Protein AF-A0A3Q0SHR7-F1 (afdb_monomer)

Organ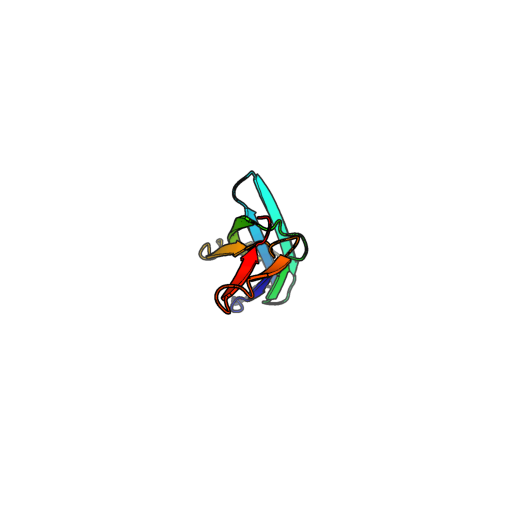ism: Amphilophus citrinellus (NCBI:txid61819)

Foldseek 3Di:
DKDFDDDDPQFQKKKKWWAKDPRDIDIDIGSHRMDDDPPDDAPIKIWIWMWTDHPPDIDDIDPTDIDHRHDDFADWDWDQPVVVRDIDTDTHD

Mean predicted aligned error: 8.12 Å

Nearest PDB structures (foldseek):
  3p4l-assembly1_A  TM=6.865E-01  e=1.837E-02  Homo sapiens
  7ne1-assembly1_B  TM=6.366E-01  e=1.336E-02  Mus musculus
  2dm4-assembly1_A  TM=8.643E-01  e=8.557E-02  Homo sapiens
  1x5a-assembly1_A  TM=7.364E-01  e=9.515E-02  Mus musculus
  7y6e-assembly7_G  TM=7.320E-01  e=3.781E-01  Chelicerata

Structure (mmCIF, N/CA/C/O backbone):
data_AF-A0A3Q0SHR7-F1
#
_entry.id   AF-A0A3Q0SHR7-F1
#
loop_
_atom_site.group_PDB
_atom_site.id
_atom_site.type_symbol
_atom_site.label_atom_id
_atom_site.label_alt_id
_atom_site.label_comp_id
_atom_site.label_asym_id
_atom_site.label_entity_id
_atom_site.label_seq_id
_atom_site.pdbx_PDB_ins_code
_atom_site.Cartn_x
_atom_site.Cartn_y
_atom_site.Cartn_z
_atom_site.occupancy
_atom_site.B_iso_or_equiv
_atom_site.auth_seq_id
_atom_site.auth_comp_id
_atom_site.auth_asym_id
_atom_site.auth_atom_id
_atom_site.pdbx_PDB_model_num
ATOM 1 N N . VAL A 1 1 ? -5.021 -6.935 1.677 1.00 82.50 1 VAL A N 1
ATOM 2 C CA . VAL A 1 1 ? -5.609 -5.973 0.709 1.00 82.50 1 VAL A CA 1
ATOM 3 C C . VAL A 1 1 ? -5.296 -6.441 -0.698 1.00 82.50 1 VAL A C 1
ATOM 5 O O . VAL A 1 1 ? -4.132 -6.702 -0.972 1.00 82.50 1 VAL A O 1
ATOM 8 N N . ALA A 1 2 ? -6.300 -6.563 -1.566 1.00 88.12 2 ALA A N 1
ATOM 9 C CA . ALA A 1 2 ? -6.096 -6.894 -2.97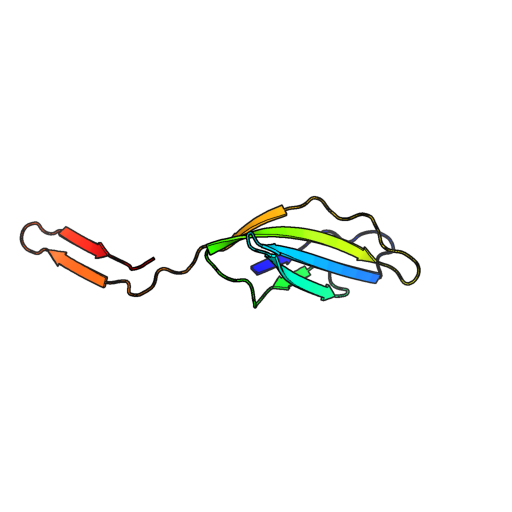6 1.00 88.12 2 ALA A CA 1
ATOM 10 C C . ALA A 1 2 ? -6.163 -5.626 -3.834 1.00 88.12 2 ALA A C 1
ATOM 12 O O . ALA A 1 2 ? -7.024 -4.775 -3.612 1.00 88.12 2 ALA A O 1
ATOM 13 N N . VAL A 1 3 ? -5.252 -5.513 -4.793 1.00 89.94 3 VAL A N 1
ATOM 14 C CA . VAL A 1 3 ? -5.176 -4.416 -5.755 1.00 89.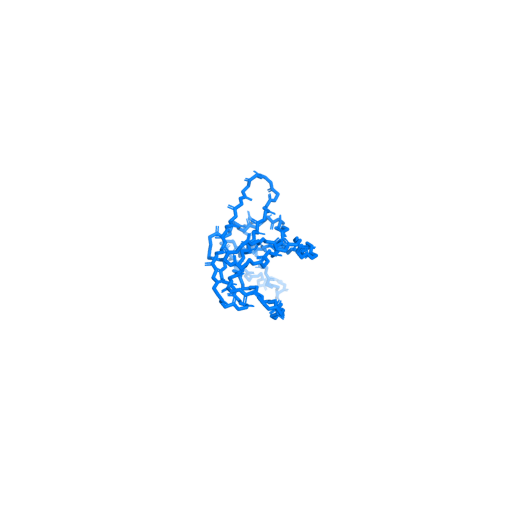94 3 VAL A CA 1
ATOM 15 C C . VAL A 1 3 ? -5.135 -5.000 -7.161 1.00 89.94 3 VAL A C 1
ATOM 17 O O . VAL A 1 3 ? -4.535 -6.050 -7.385 1.00 89.94 3 VAL A O 1
ATOM 20 N N . SER A 1 4 ? -5.775 -4.330 -8.108 1.00 91.62 4 SER A N 1
ATOM 21 C CA . SER A 1 4 ? -5.782 -4.731 -9.513 1.00 91.62 4 SER A CA 1
ATOM 22 C C . SER A 1 4 ? -5.712 -3.498 -10.397 1.00 91.62 4 SER A C 1
ATOM 24 O O . SER A 1 4 ? -6.289 -2.464 -10.059 1.00 91.62 4 SER A O 1
ATOM 26 N N . TRP A 1 5 ? -5.027 -3.617 -11.524 1.00 90.00 5 TRP A N 1
ATOM 27 C CA . TRP A 1 5 ? -4.837 -2.545 -12.496 1.00 90.00 5 TRP A CA 1
ATOM 28 C C . TRP A 1 5 ? -5.082 -3.053 -13.916 1.00 90.00 5 TRP A C 1
ATOM 30 O O . TRP A 1 5 ? -5.245 -4.250 -14.152 1.00 90.00 5 TRP A O 1
ATOM 40 N N . GLU A 1 6 ? -5.138 -2.130 -14.871 1.00 88.94 6 GLU A N 1
ATOM 41 C CA . GLU A 1 6 ? -5.264 -2.471 -16.286 1.00 88.94 6 GLU A CA 1
ATOM 42 C C . GLU A 1 6 ? -3.888 -2.789 -16.895 1.00 88.94 6 GLU A C 1
ATOM 44 O O . GLU A 1 6 ? -2.889 -2.161 -16.528 1.00 88.94 6 GLU A O 1
ATOM 49 N N . PRO A 1 7 ? -3.802 -3.756 -17.827 1.00 86.44 7 PRO A N 1
ATOM 50 C CA . PRO A 1 7 ? -2.544 -4.102 -18.470 1.00 86.44 7 PRO A CA 1
ATOM 51 C C . PRO A 1 7 ? -2.028 -2.972 -19.372 1.00 86.44 7 PRO A C 1
ATOM 53 O O . PRO A 1 7 ? -2.736 -2.472 -20.247 1.00 86.44 7 PRO A O 1
ATOM 56 N N . SER A 1 8 ? -0.747 -2.639 -19.221 1.00 85.19 8 SER A N 1
ATOM 57 C CA . SER A 1 8 ? -0.021 -1.714 -20.093 1.00 85.19 8 SER A CA 1
ATOM 58 C C . SER A 1 8 ? 0.575 -2.436 -21.301 1.00 85.19 8 SER A C 1
ATOM 60 O O . SER A 1 8 ? 1.119 -3.537 -21.194 1.00 85.19 8 SER A O 1
ATOM 62 N N . LYS A 1 9 ? 0.522 -1.803 -22.480 1.00 84.06 9 LYS A N 1
ATOM 63 C CA . LYS A 1 9 ? 1.111 -2.366 -23.706 1.00 84.06 9 LYS A CA 1
ATOM 64 C C . LYS A 1 9 ? 2.630 -2.495 -23.577 1.00 84.06 9 LYS A C 1
ATOM 66 O O . LYS A 1 9 ? 3.313 -1.496 -23.388 1.00 84.06 9 LYS A O 1
ATOM 71 N N . GLY A 1 10 ? 3.137 -3.714 -23.760 1.00 83.25 10 GLY A N 1
ATOM 72 C CA . GLY A 1 10 ? 4.572 -4.018 -23.730 1.00 83.25 10 GLY A CA 1
ATOM 73 C C . GLY A 1 10 ? 5.139 -4.307 -22.339 1.00 83.25 10 GLY A C 1
ATOM 74 O O . GLY A 1 10 ? 6.310 -4.646 -22.242 1.00 83.25 10 GLY A O 1
ATOM 75 N N . ALA A 1 11 ? 4.329 -4.223 -21.281 1.00 87.81 11 ALA A N 1
ATOM 76 C CA . ALA A 1 11 ? 4.760 -4.569 -19.932 1.00 87.81 11 ALA A CA 1
ATOM 77 C C . ALA A 1 11 ? 4.867 -6.093 -19.753 1.00 87.81 11 ALA A C 1
ATOM 79 O O . ALA A 1 11 ? 3.943 -6.826 -20.111 1.00 87.81 11 ALA A O 1
ATOM 80 N N . LEU A 1 12 ? 5.980 -6.552 -19.176 1.00 89.81 12 LEU A N 1
ATOM 81 C CA . LEU A 1 12 ? 6.232 -7.963 -18.845 1.00 89.81 12 LEU A CA 1
ATOM 82 C C . LEU A 1 12 ? 6.049 -8.245 -17.349 1.00 89.81 12 LEU A C 1
ATOM 84 O O . LEU A 1 12 ? 5.720 -9.363 -16.950 1.00 89.81 12 LEU A O 1
ATOM 88 N N . SER A 1 13 ? 6.272 -7.229 -16.518 1.00 91.81 13 SER A N 1
ATOM 89 C CA . SER A 1 13 ? 6.073 -7.293 -15.076 1.00 91.81 13 SER A CA 1
ATOM 90 C C . SER A 1 13 ? 5.517 -5.985 -14.532 1.00 91.81 13 SER A C 1
ATOM 92 O O . SER A 1 13 ? 5.599 -4.932 -15.165 1.00 91.81 13 SER A O 1
ATOM 94 N N . TYR A 1 14 ? 4.935 -6.064 -13.345 1.00 92.75 14 TYR A N 1
ATOM 95 C CA . TYR A 1 14 ? 4.397 -4.936 -12.612 1.00 92.75 14 TYR A CA 1
ATOM 96 C C . TYR A 1 14 ? 4.927 -4.961 -11.186 1.00 92.75 14 TYR A C 1
ATOM 98 O O . TYR A 1 14 ? 4.952 -5.996 -10.519 1.00 92.75 14 TYR 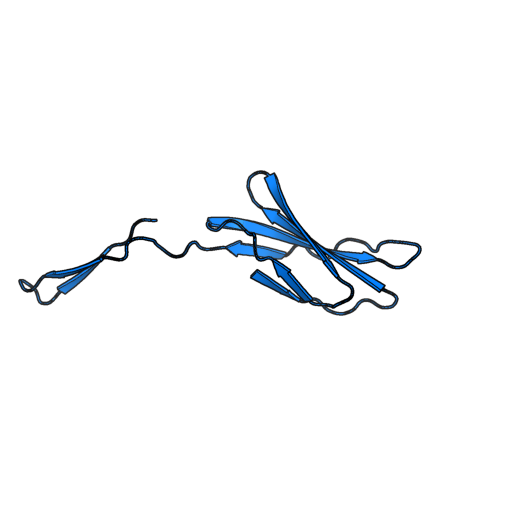A O 1
ATOM 106 N N . THR A 1 15 ? 5.323 -3.790 -10.709 1.00 93.31 15 THR A N 1
ATOM 107 C CA . THR A 1 15 ? 5.751 -3.566 -9.334 1.00 93.31 15 THR A CA 1
ATOM 108 C C . THR A 1 15 ? 4.745 -2.652 -8.659 1.00 93.31 15 THR A C 1
ATOM 110 O O . THR A 1 15 ? 4.668 -1.472 -8.986 1.00 93.31 15 THR A O 1
ATOM 113 N N . ALA A 1 16 ? 3.971 -3.192 -7.724 1.00 93.38 16 ALA A N 1
ATOM 114 C CA . ALA A 1 16 ? 3.062 -2.434 -6.881 1.00 93.38 16 ALA A CA 1
ATOM 115 C C . ALA A 1 16 ? 3.731 -2.127 -5.536 1.00 93.38 16 ALA A C 1
ATOM 117 O O . ALA A 1 16 ? 4.215 -3.030 -4.851 1.00 93.38 16 ALA A O 1
ATOM 118 N N . VAL A 1 17 ? 3.730 -0.861 -5.134 1.00 92.88 17 VAL A N 1
ATOM 119 C CA . VAL A 1 17 ? 4.308 -0.379 -3.878 1.00 92.88 17 VAL A CA 1
ATOM 120 C C . VAL A 1 17 ? 3.197 0.226 -3.035 1.00 92.88 17 VAL A C 1
ATOM 122 O O . VAL A 1 17 ? 2.550 1.175 -3.457 1.00 92.88 17 VAL A O 1
ATOM 125 N N . ALA A 1 18 ? 2.977 -0.311 -1.837 1.00 92.38 18 ALA A N 1
ATOM 126 C CA . ALA A 1 18 ? 2.041 0.206 -0.848 1.00 92.38 18 ALA A CA 1
ATOM 127 C C . ALA A 1 18 ? 2.810 0.937 0.259 1.00 92.38 18 ALA A C 1
ATOM 129 O O . ALA A 1 18 ? 3.400 0.306 1.136 1.00 92.38 18 ALA A O 1
ATOM 130 N N . GLN A 1 19 ? 2.790 2.268 0.240 1.00 91.69 19 GLN A N 1
ATOM 131 C CA . GLN A 1 19 ? 3.493 3.109 1.208 1.00 91.69 19 GLN A CA 1
ATOM 132 C C . GLN A 1 19 ? 2.549 3.628 2.296 1.00 91.69 19 GLN A C 1
ATOM 134 O O . GLN A 1 19 ? 1.635 4.401 2.026 1.00 91.69 19 GLN A O 1
ATOM 139 N N . GLY A 1 20 ? 2.764 3.193 3.532 1.00 88.56 20 GLY A N 1
ATOM 140 C CA . GLY A 1 20 ? 1.966 3.534 4.704 1.00 88.56 20 GLY A CA 1
ATOM 141 C C . GLY A 1 20 ? 2.414 4.817 5.398 1.00 88.56 20 GLY A C 1
ATOM 142 O O . GLY A 1 20 ? 3.597 5.170 5.421 1.00 88.56 20 GLY A O 1
ATOM 143 N N . SER A 1 21 ? 1.462 5.496 6.036 1.00 77.75 21 SER A N 1
ATOM 144 C CA . SER A 1 21 ? 1.725 6.587 6.975 1.00 77.75 21 SER A CA 1
ATOM 145 C C . SER A 1 21 ? 2.539 6.065 8.167 1.00 77.75 21 SER A C 1
ATOM 147 O O . SER A 1 21 ? 2.005 5.334 8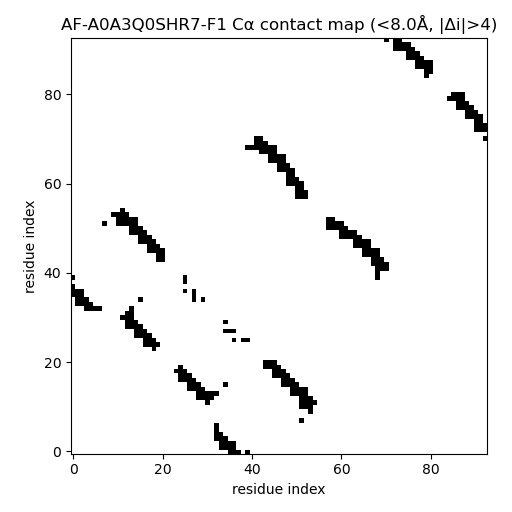.992 1.00 77.75 21 SER A O 1
ATOM 149 N N . GLY A 1 22 ? 3.830 6.403 8.245 1.00 72.38 22 GLY A N 1
ATOM 150 C CA . GLY A 1 22 ? 4.739 5.917 9.299 1.00 72.38 22 GLY A CA 1
ATOM 151 C C . GLY A 1 22 ? 6.017 5.236 8.798 1.00 72.38 22 GLY A C 1
ATOM 152 O O . GLY A 1 22 ? 6.765 4.693 9.601 1.00 72.38 22 GLY A O 1
ATOM 153 N N . GLY A 1 23 ? 6.279 5.252 7.485 1.00 78.69 23 GLY A N 1
ATOM 154 C CA . GLY A 1 23 ? 7.504 4.689 6.899 1.00 78.69 23 GLY A CA 1
ATOM 155 C C . GLY A 1 23 ? 7.431 3.188 6.612 1.00 78.69 23 GLY A C 1
ATOM 156 O O . GLY A 1 23 ? 8.379 2.623 6.075 1.00 78.69 23 GLY A O 1
ATOM 157 N N . TYR A 1 24 ? 6.300 2.548 6.916 1.00 85.81 24 TYR A N 1
ATOM 158 C CA . TYR A 1 24 ? 6.039 1.174 6.507 1.00 85.81 24 TYR A CA 1
ATOM 159 C C . TYR A 1 24 ? 5.785 1.127 5.000 1.00 85.81 24 TYR A C 1
ATOM 161 O O . TYR A 1 24 ? 4.945 1.868 4.497 1.00 85.81 24 TYR A O 1
ATOM 169 N N . ALA A 1 25 ? 6.468 0.249 4.275 1.00 89.19 25 ALA A N 1
ATOM 170 C CA . ALA A 1 25 ? 6.220 0.030 2.858 1.00 89.19 25 ALA A CA 1
ATOM 171 C C . ALA A 1 25 ? 6.175 -1.467 2.571 1.00 89.19 25 ALA A C 1
ATOM 173 O O . ALA A 1 25 ? 6.993 -2.227 3.084 1.00 89.19 25 ALA A O 1
ATOM 174 N N . SER A 1 26 ? 5.220 -1.880 1.746 1.00 90.81 26 SER A N 1
ATOM 175 C CA . SER A 1 26 ? 5.140 -3.240 1.228 1.00 90.81 26 SER A CA 1
ATOM 176 C C . SER A 1 26 ? 5.252 -3.190 -0.288 1.00 90.81 26 SER A C 1
ATOM 178 O O . SER A 1 26 ? 4.724 -2.278 -0.922 1.00 90.81 26 SER A O 1
ATOM 180 N N . VAL A 1 27 ? 5.970 -4.144 -0.871 1.00 91.94 27 VAL A N 1
ATOM 181 C CA . VAL A 1 27 ? 6.214 -4.205 -2.313 1.00 91.94 27 VAL A CA 1
ATOM 182 C C . VAL A 1 27 ? 5.777 -5.560 -2.818 1.00 91.94 27 VAL A C 1
ATOM 184 O O . VAL A 1 27 ? 6.026 -6.586 -2.191 1.00 91.94 27 VAL A O 1
ATOM 187 N N . CYS A 1 28 ? 5.146 -5.545 -3.977 1.00 91.50 28 CYS A N 1
ATOM 188 C CA . CYS A 1 28 ? 4.718 -6.724 -4.680 1.00 91.50 28 CYS A CA 1
ATOM 189 C C . CYS A 1 28 ? 5.164 -6.637 -6.127 1.00 91.50 28 CYS A C 1
ATOM 191 O O . CYS A 1 28 ? 4.855 -5.669 -6.817 1.00 91.50 28 CYS A O 1
ATOM 193 N N . ASN A 1 29 ? 5.888 -7.650 -6.577 1.00 91.44 29 ASN A N 1
ATOM 194 C CA . ASN A 1 29 ? 6.331 -7.756 -7.954 1.00 91.44 29 ASN A CA 1
ATOM 195 C C . ASN A 1 29 ? 5.724 -9.023 -8.556 1.00 91.44 29 ASN A C 1
ATOM 197 O O . ASN A 1 29 ? 5.926 -10.114 -8.022 1.00 91.44 29 ASN A O 1
ATOM 201 N N . ASN A 1 30 ? 4.932 -8.863 -9.614 1.00 89.81 30 ASN A N 1
ATOM 202 C CA . ASN A 1 30 ? 4.322 -9.976 -10.333 1.00 89.81 30 ASN A CA 1
ATOM 203 C C . ASN A 1 30 ? 4.103 -9.608 -11.812 1.00 89.81 30 ASN A C 1
ATOM 205 O O . ASN A 1 30 ? 4.022 -8.434 -12.166 1.00 89.81 30 ASN A O 1
ATOM 209 N N . SER A 1 31 ? 4.002 -10.608 -12.682 1.00 90.00 31 SER A N 1
ATOM 210 C CA . SER A 1 31 ? 3.620 -10.451 -14.091 1.00 90.00 31 SER A CA 1
ATOM 211 C C . SER A 1 31 ? 2.113 -10.282 -14.291 1.00 90.00 31 SER A C 1
ATOM 213 O O . SER A 1 31 ? 1.683 -9.785 -15.331 1.00 90.00 31 SER A O 1
ATOM 215 N N . ASP A 1 32 ? 1.312 -10.662 -13.295 1.00 89.06 32 ASP A N 1
ATOM 216 C CA . ASP A 1 32 ? -0.136 -10.475 -13.316 1.00 89.06 32 ASP A CA 1
ATOM 217 C C . ASP A 1 32 ? -0.536 -9.009 -13.115 1.00 89.06 32 ASP A C 1
ATOM 219 O O . ASP A 1 32 ? 0.193 -8.203 -12.540 1.00 89.06 32 ASP A O 1
ATOM 223 N N . THR A 1 33 ? -1.760 -8.671 -13.523 1.00 89.69 33 THR A N 1
ATOM 224 C CA . THR A 1 33 ? -2.346 -7.337 -13.324 1.00 89.69 33 THR A CA 1
ATOM 225 C C . THR A 1 33 ? -3.042 -7.173 -11.970 1.00 89.69 33 THR A C 1
ATOM 227 O O . THR A 1 33 ? -3.909 -6.312 -11.794 1.00 89.69 33 THR A O 1
ATOM 230 N N . ALA A 1 34 ? -2.711 -8.039 -11.015 1.00 91.06 34 ALA A N 1
ATOM 231 C CA . ALA A 1 34 ? -3.267 -8.031 -9.677 1.00 91.06 34 ALA A CA 1
ATOM 232 C C . ALA A 1 34 ? -2.216 -8.451 -8.652 1.00 91.06 34 ALA A C 1
ATOM 234 O O . ALA A 1 34 ? -1.367 -9.305 -8.908 1.00 91.06 34 ALA A O 1
ATOM 235 N N . CYS A 1 35 ? -2.316 -7.869 -7.462 1.00 91.50 35 CYS A N 1
ATOM 236 C CA . CYS A 1 35 ? -1.488 -8.236 -6.331 1.00 91.50 35 CYS A CA 1
ATOM 237 C C . CYS A 1 35 ? -2.283 -8.272 -5.022 1.00 91.50 35 CYS A C 1
ATOM 239 O O . CYS A 1 35 ? -3.192 -7.472 -4.789 1.00 91.50 35 CYS A O 1
ATOM 241 N N . LEU A 1 36 ? -1.892 -9.190 -4.138 1.00 90.44 36 LEU A N 1
ATOM 242 C CA . LEU A 1 36 ? -2.358 -9.268 -2.766 1.00 90.44 36 LEU A CA 1
ATOM 243 C C . LEU A 1 36 ? -1.254 -8.838 -1.792 1.00 90.44 36 LEU A C 1
ATOM 245 O O . LEU A 1 36 ? -0.229 -9.499 -1.670 1.00 90.44 36 LEU A O 1
ATOM 249 N N . PHE A 1 37 ? -1.512 -7.778 -1.032 1.00 89.25 37 PHE A N 1
ATOM 250 C CA . PHE A 1 37 ? -0.706 -7.406 0.126 1.00 89.25 37 PHE A CA 1
ATOM 251 C C . PHE A 1 37 ? -1.279 -8.071 1.384 1.00 89.25 37 PHE A C 1
ATOM 253 O O . PHE A 1 37 ? -2.345 -7.663 1.868 1.00 89.25 37 PHE A O 1
ATOM 260 N N . SER A 1 38 ? -0.604 -9.103 1.894 1.00 83.00 38 SER A N 1
ATOM 261 C CA . SER A 1 38 ? -0.978 -9.808 3.132 1.00 83.00 38 SER A CA 1
ATOM 262 C C . SER A 1 38 ? -0.507 -9.092 4.396 1.00 83.00 38 SER A C 1
ATOM 264 O O . SER A 1 38 ? -1.192 -9.150 5.412 1.00 83.00 38 SER A O 1
ATOM 266 N N . ASP A 1 39 ? 0.607 -8.365 4.316 1.00 82.31 39 ASP A N 1
ATOM 267 C CA . ASP A 1 39 ? 1.358 -7.940 5.504 1.00 82.31 39 ASP A CA 1
ATOM 268 C C . ASP A 1 39 ? 1.115 -6.468 5.876 1.00 82.31 39 ASP A C 1
ATOM 270 O O . ASP A 1 39 ? 1.920 -5.843 6.557 1.00 82.31 39 ASP A O 1
ATOM 274 N N . LEU A 1 40 ? 0.010 -5.873 5.422 1.00 86.19 40 LEU A N 1
ATOM 275 C CA . LEU A 1 40 ? -0.299 -4.480 5.752 1.00 86.19 40 LEU A CA 1
ATOM 276 C C . LEU A 1 40 ? -0.774 -4.358 7.199 1.00 86.19 40 LEU A C 1
ATOM 278 O O . LEU A 1 40 ? -1.664 -5.085 7.643 1.00 86.19 40 LEU A O 1
ATOM 282 N N . LEU A 1 41 ? -0.207 -3.386 7.908 1.00 84.19 41 LEU A N 1
ATOM 283 C CA . LEU A 1 41 ? -0.623 -3.026 9.256 1.00 84.19 41 LEU A CA 1
ATOM 284 C C . LEU A 1 41 ? -1.988 -2.350 9.194 1.00 84.19 41 LEU A C 1
ATOM 286 O O . LEU A 1 41 ? -2.191 -1.434 8.403 1.00 84.19 41 LEU A O 1
ATOM 290 N N . CYS A 1 42 ? -2.912 -2.773 10.048 1.00 83.88 42 CYS A N 1
ATOM 291 C CA . CYS A 1 42 ? -4.196 -2.103 10.159 1.00 83.88 42 CYS A CA 1
ATOM 292 C C . CYS A 1 42 ? -4.053 -0.740 10.872 1.00 83.88 42 CYS A C 1
ATOM 294 O O . CYS A 1 42 ? -3.066 -0.474 11.557 1.00 83.88 42 CYS A O 1
ATOM 296 N N . GLY A 1 43 ? -5.032 0.143 10.691 1.00 82.56 43 GLY A N 1
ATOM 297 C CA . GLY A 1 43 ? -5.078 1.495 11.244 1.00 82.56 43 GLY A CA 1
ATOM 298 C C . GLY A 1 43 ? -4.267 2.526 10.457 1.00 82.56 43 GLY A C 1
ATOM 299 O O . GLY A 1 43 ? -4.251 3.696 10.830 1.00 82.56 43 GLY A O 1
ATOM 300 N N . LEU A 1 44 ? -3.605 2.127 9.365 1.00 86.81 44 LEU A N 1
ATOM 301 C CA . LEU A 1 44 ? -2.769 3.018 8.562 1.00 86.81 44 LEU A CA 1
ATOM 302 C C . LEU A 1 44 ? -3.410 3.366 7.218 1.00 86.81 44 LEU A C 1
ATOM 304 O O . LEU A 1 44 ? -4.153 2.580 6.613 1.00 86.81 44 LEU A O 1
ATOM 308 N N . ASN A 1 45 ? -3.059 4.558 6.734 1.00 88.06 45 ASN A N 1
ATOM 309 C CA . ASN A 1 45 ? -3.371 4.991 5.381 1.00 88.06 45 ASN A CA 1
ATOM 310 C C . ASN A 1 45 ? -2.202 4.635 4.465 1.00 88.06 45 ASN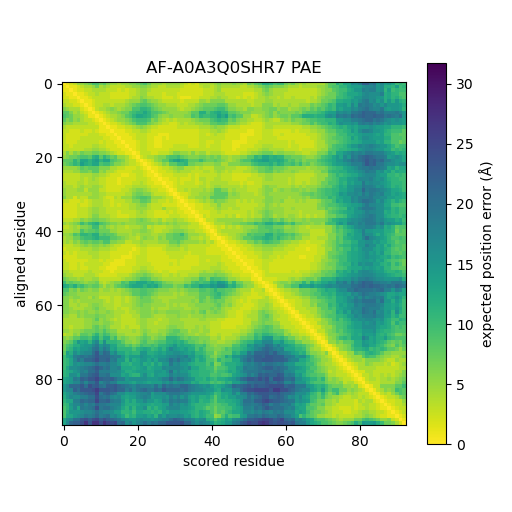 A C 1
ATOM 312 O O . ASN A 1 45 ? -1.080 5.099 4.672 1.00 88.06 45 ASN A O 1
ATOM 316 N N . TYR A 1 46 ? -2.482 3.830 3.446 1.00 90.12 46 TYR A N 1
ATOM 317 C CA . TYR A 1 46 ? -1.520 3.404 2.441 1.00 90.12 46 TYR A CA 1
ATOM 318 C C . TYR A 1 46 ? -1.751 4.133 1.125 1.00 90.12 46 TYR A C 1
ATOM 320 O O . TYR A 1 46 ? -2.878 4.238 0.654 1.00 90.12 46 TYR A O 1
ATOM 328 N N . SER A 1 47 ? -0.673 4.613 0.520 1.00 92.00 47 SER A N 1
ATOM 329 C CA . SER A 1 47 ? -0.626 5.136 -0.838 1.00 92.00 47 SER A CA 1
ATOM 330 C C . SER A 1 47 ? -0.021 4.071 -1.739 1.00 92.00 47 SER A C 1
ATOM 332 O O . SER A 1 47 ? 1.134 3.696 -1.552 1.00 92.00 47 SER A O 1
ATOM 334 N N . ILE A 1 48 ? -0.805 3.563 -2.684 1.00 91.75 48 ILE A N 1
ATOM 335 C CA . ILE A 1 48 ? -0.386 2.501 -3.594 1.00 91.75 48 ILE A CA 1
ATOM 336 C C . ILE A 1 48 ? -0.038 3.098 -4.953 1.00 91.75 48 ILE A C 1
ATOM 338 O O . ILE A 1 48 ? -0.878 3.769 -5.555 1.00 91.75 48 ILE A O 1
ATOM 342 N N . THR A 1 49 ? 1.169 2.825 -5.440 1.00 93.19 49 THR A N 1
ATOM 343 C CA . THR A 1 49 ? 1.609 3.120 -6.811 1.00 93.19 49 THR A CA 1
ATOM 344 C C . THR A 1 49 ? 1.983 1.831 -7.529 1.00 93.19 49 THR A C 1
ATOM 346 O O . THR A 1 49 ? 2.413 0.861 -6.907 1.00 93.19 49 THR A O 1
ATOM 349 N N . VAL A 1 50 ? 1.774 1.793 -8.843 1.00 93.38 50 VAL A N 1
ATOM 350 C CA . VAL A 1 50 ? 2.114 0.645 -9.687 1.00 93.38 50 VAL A CA 1
ATOM 351 C C . VAL A 1 50 ? 3.013 1.112 -10.817 1.00 93.38 50 VAL A C 1
ATOM 353 O O . VAL A 1 50 ? 2.696 2.071 -11.515 1.00 93.38 50 VAL A O 1
ATOM 356 N N . THR A 1 51 ? 4.108 0.400 -11.027 1.00 92.69 51 THR A N 1
ATOM 357 C CA . THR A 1 51 ? 5.065 0.657 -12.100 1.00 92.69 51 THR A CA 1
ATOM 358 C C . THR A 1 51 ? 5.112 -0.555 -13.007 1.00 92.69 51 THR A C 1
ATOM 360 O O . THR A 1 51 ? 5.319 -1.672 -12.535 1.00 92.69 51 THR A O 1
ATOM 363 N N . ALA A 1 52 ? 4.903 -0.354 -14.304 1.00 92.19 52 ALA A N 1
ATOM 364 C CA . ALA A 1 52 ? 5.042 -1.413 -15.289 1.00 92.19 52 ALA A CA 1
ATOM 365 C C . ALA A 1 52 ? 6.495 -1.474 -15.769 1.00 92.19 52 ALA A C 1
ATOM 367 O O . ALA A 1 52 ? 7.121 -0.440 -15.983 1.00 92.19 52 ALA A O 1
ATOM 368 N N . SER A 1 53 ? 7.032 -2.668 -15.968 1.00 91.44 53 SER A N 1
ATOM 369 C CA . SER A 1 53 ? 8.419 -2.870 -16.380 1.00 91.44 53 SER A CA 1
ATOM 370 C C . SER A 1 53 ? 8.500 -3.906 -17.498 1.00 91.44 53 SER A C 1
ATOM 372 O O . SER A 1 53 ? 7.751 -4.888 -17.524 1.00 91.44 53 SER A O 1
ATOM 374 N N . ASP A 1 54 ? 9.412 -3.677 -18.436 1.00 89.75 54 ASP A N 1
ATOM 375 C CA . ASP A 1 54 ? 9.833 -4.642 -19.450 1.00 89.75 54 ASP A CA 1
ATOM 376 C C . ASP A 1 54 ? 11.314 -5.025 -19.234 1.00 89.75 54 ASP A C 1
ATOM 378 O O . ASP A 1 54 ? 11.931 -4.621 -18.247 1.00 89.75 54 ASP A O 1
ATOM 382 N N . ASP A 1 55 ? 11.898 -5.817 -20.138 1.00 85.06 55 ASP A N 1
ATOM 383 C CA . ASP A 1 55 ? 13.298 -6.272 -2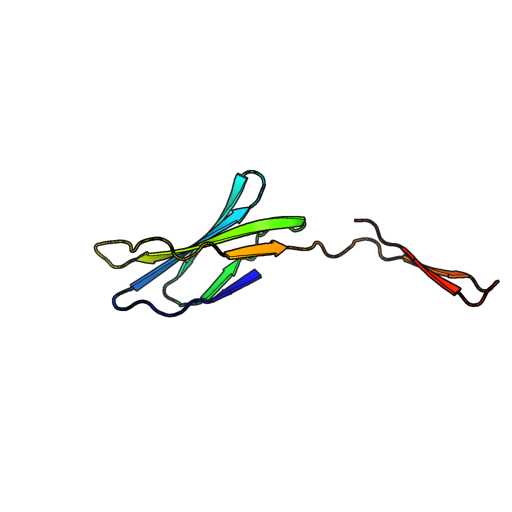0.033 1.00 85.06 55 ASP A CA 1
ATOM 384 C C . ASP A 1 55 ? 14.340 -5.140 -20.156 1.00 85.06 55 ASP A C 1
ATOM 386 O O . ASP A 1 55 ? 15.535 -5.361 -19.950 1.00 85.06 55 ASP A O 1
ATOM 390 N N . ARG A 1 56 ? 13.928 -3.935 -20.561 1.00 85.31 56 ARG A N 1
ATOM 391 C CA . ARG A 1 56 ? 14.817 -2.817 -20.907 1.00 85.31 56 ARG A CA 1
ATOM 392 C C . ARG A 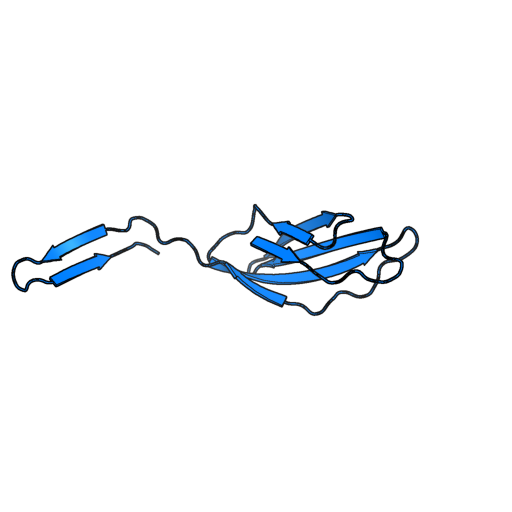1 56 ? 14.550 -1.553 -20.095 1.00 85.31 56 ARG A C 1
ATOM 394 O O . ARG A 1 56 ? 15.475 -0.768 -19.903 1.00 85.31 56 ARG A O 1
ATOM 401 N N . CYS A 1 57 ? 13.315 -1.315 -19.670 1.00 86.38 57 CYS A N 1
ATOM 402 C CA . CYS A 1 57 ? 12.858 -0.061 -19.095 1.00 86.38 57 CYS A CA 1
ATOM 403 C C . CYS A 1 57 ? 11.687 -0.264 -18.122 1.00 86.38 57 C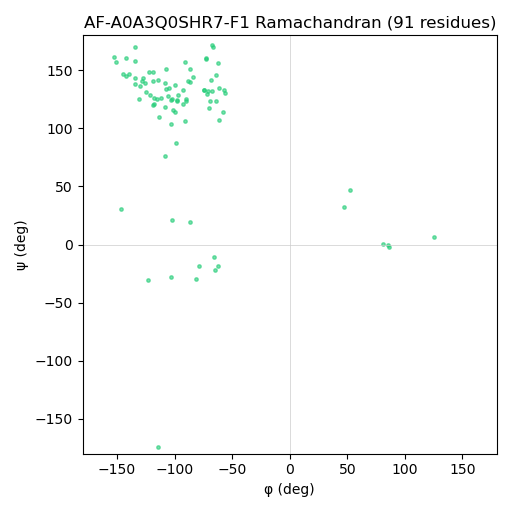YS A C 1
ATOM 405 O O . CYS A 1 57 ? 10.974 -1.264 -18.142 1.00 86.38 57 CYS A O 1
ATOM 407 N N . SER A 1 58 ? 11.467 0.736 -17.271 1.00 89.62 58 SER A N 1
ATOM 408 C CA . SER A 1 58 ? 10.269 0.852 -16.439 1.00 89.62 58 SER A CA 1
ATOM 409 C C . SER A 1 58 ? 9.461 2.070 -16.869 1.00 89.62 58 SER A C 1
ATOM 411 O O . SER A 1 58 ? 10.020 3.109 -17.224 1.00 89.62 58 SER A O 1
ATOM 413 N N . SER A 1 59 ? 8.140 1.934 -16.866 1.00 88.44 59 SER A N 1
ATOM 414 C CA . SER A 1 59 ? 7.206 3.022 -17.114 1.00 88.44 59 SER A CA 1
ATOM 415 C C . SER A 1 59 ? 7.242 4.042 -15.978 1.00 88.44 59 SER A C 1
ATOM 417 O O . SER A 1 59 ? 7.826 3.814 -14.919 1.00 88.44 59 SER A O 1
ATOM 419 N N . ALA A 1 60 ? 6.554 5.165 -16.174 1.00 88.19 60 ALA A N 1
ATOM 420 C CA . ALA A 1 60 ? 6.201 6.034 -15.059 1.00 88.19 60 ALA A CA 1
ATOM 421 C C . ALA A 1 60 ? 5.286 5.298 -14.062 1.00 88.19 60 ALA A C 1
ATOM 423 O O . ALA A 1 60 ? 4.588 4.347 -14.436 1.00 88.19 60 ALA A O 1
ATOM 424 N N . GLU A 1 61 ? 5.288 5.762 -12.813 1.00 88.50 61 GLU A N 1
ATOM 425 C CA . GLU A 1 61 ? 4.364 5.289 -11.783 1.00 88.50 61 GLU A CA 1
ATOM 426 C C . GLU A 1 61 ? 2.912 5.632 -12.150 1.00 88.50 61 GLU A C 1
ATOM 428 O O . GLU A 1 61 ? 2.620 6.681 -12.734 1.00 88.50 61 GLU A O 1
ATOM 433 N N . SER A 1 62 ? 1.987 4.748 -11.784 1.00 89.25 62 SER A N 1
ATOM 434 C CA . SER A 1 62 ? 0.553 4.986 -11.901 1.00 89.25 62 SER A CA 1
ATOM 435 C C . SER A 1 62 ? 0.089 6.092 -10.953 1.00 89.25 62 SER A C 1
ATOM 437 O O . SER A 1 62 ? 0.788 6.506 -10.026 1.00 89.25 62 SER A O 1
ATOM 439 N N . SER A 1 63 ? -1.160 6.526 -11.119 1.00 88.62 63 SER A N 1
ATOM 440 C CA . SER A 1 63 ? -1.807 7.385 -10.129 1.00 88.62 63 SER A CA 1
ATOM 441 C C . SER A 1 63 ? -1.793 6.723 -8.749 1.00 88.62 63 SER A C 1
ATOM 443 O O . SER A 1 63 ? -2.172 5.559 -8.610 1.00 88.62 63 SER A O 1
ATOM 445 N N . ALA A 1 64 ? -1.359 7.477 -7.740 1.00 89.38 64 ALA A N 1
ATOM 446 C CA . ALA A 1 64 ? -1.312 7.012 -6.365 1.00 89.38 64 ALA A CA 1
ATOM 447 C C . ALA A 1 64 ? -2.730 6.861 -5.796 1.00 89.38 64 ALA A C 1
ATOM 449 O O . ALA A 1 64 ? -3.465 7.845 -5.662 1.00 89.38 64 ALA A O 1
ATOM 450 N N . VAL A 1 65 ? -3.109 5.636 -5.434 1.00 89.38 65 VAL A N 1
ATOM 451 C CA . VAL A 1 65 ? -4.410 5.338 -4.823 1.00 89.38 65 VAL A CA 1
ATOM 452 C C . VAL A 1 65 ? -4.247 5.255 -3.315 1.00 89.38 65 VAL A C 1
ATOM 454 O O . VAL A 1 65 ? -3.462 4.457 -2.808 1.00 89.38 65 VAL A O 1
ATOM 457 N N . LYS A 1 66 ? -5.008 6.069 -2.582 1.00 89.31 66 LYS A N 1
ATOM 458 C CA . LYS A 1 66 ? -5.009 6.042 -1.118 1.00 89.31 66 LYS A CA 1
ATOM 459 C C . LYS A 1 66 ? -6.068 5.078 -0.613 1.00 89.31 66 LYS A C 1
ATOM 461 O O . LYS A 1 66 ? -7.243 5.224 -0.942 1.00 89.31 66 LYS A O 1
ATOM 466 N N . ILE A 1 67 ? -5.654 4.138 0.221 1.00 87.25 67 ILE A N 1
ATOM 467 C CA . ILE A 1 67 ? -6.537 3.211 0.916 1.00 87.25 67 ILE A CA 1
ATOM 468 C C . ILE A 1 67 ? -6.336 3.348 2.421 1.00 87.25 67 ILE A C 1
ATOM 470 O O . ILE A 1 67 ? -5.233 3.628 2.889 1.00 87.25 67 ILE A O 1
ATOM 474 N N . SER A 1 68 ? -7.399 3.120 3.180 1.00 84.88 68 SER A N 1
ATOM 475 C CA . SER A 1 68 ? -7.316 2.977 4.630 1.00 84.88 68 SER A CA 1
ATOM 476 C C . SER A 1 68 ? -7.545 1.518 4.990 1.00 84.88 68 SER A C 1
ATOM 478 O O . SER A 1 68 ? -8.386 0.854 4.381 1.00 84.88 68 SER A O 1
ATOM 480 N N . THR A 1 69 ? -6.776 1.007 5.945 1.00 85.19 69 THR A N 1
ATOM 481 C CA . THR A 1 69 ? -6.849 -0.390 6.391 1.00 85.19 69 THR A CA 1
ATOM 482 C C . THR A 1 69 ? -7.470 -0.456 7.784 1.00 85.19 69 THR A C 1
ATOM 484 O O . THR A 1 69 ? -6.740 -0.599 8.753 1.00 85.19 69 THR A O 1
ATOM 487 N N . PRO A 1 70 ? -8.796 -0.309 7.951 1.00 79.00 70 PRO A N 1
ATOM 488 C CA . PRO A 1 70 ? -9.399 -0.285 9.283 1.00 79.00 70 PRO A CA 1
ATOM 489 C C . PRO A 1 70 ? -9.069 -1.562 10.071 1.00 79.00 70 PRO A C 1
ATOM 491 O O . PRO A 1 70 ? -9.160 -2.671 9.539 1.00 79.00 70 PRO A O 1
ATOM 494 N N . CYS A 1 71 ? -8.656 -1.403 11.331 1.00 81.00 71 CYS A N 1
ATOM 495 C CA . CYS A 1 71 ? -8.460 -2.535 12.231 1.00 81.00 71 CYS A CA 1
ATOM 496 C C . CYS A 1 71 ? -9.809 -3.162 12.576 1.00 81.00 71 CYS A C 1
ATOM 498 O O . CYS A 1 71 ? -10.805 -2.465 12.773 1.00 81.00 71 CYS A O 1
ATOM 500 N N . VAL A 1 72 ? -9.837 -4.492 12.666 1.00 78.56 72 VAL A N 1
ATOM 501 C CA . VAL A 1 72 ? -10.983 -5.179 13.261 1.00 78.56 72 VAL A CA 1
ATOM 502 C C . VAL A 1 72 ? -10.957 -4.867 14.760 1.00 78.56 72 VAL A C 1
ATOM 504 O O . VAL A 1 72 ? -9.935 -5.147 15.393 1.00 78.56 72 VAL A O 1
ATOM 507 N N . PRO A 1 73 ? -12.033 -4.294 15.328 1.00 76.19 73 PRO A N 1
ATOM 508 C CA . PRO A 1 73 ? -12.062 -3.939 16.739 1.00 76.19 73 PRO A CA 1
ATOM 509 C C . PRO A 1 73 ? -11.887 -5.190 17.602 1.00 76.19 73 PRO A C 1
ATOM 511 O O . PRO A 1 73 ? -12.503 -6.231 17.348 1.00 76.19 73 PRO A O 1
ATOM 514 N N . GLN A 1 74 ? -11.033 -5.102 18.621 1.00 77.62 74 GLN A N 1
ATOM 515 C CA . GLN A 1 74 ? -10.764 -6.224 19.513 1.00 77.62 74 GLN A CA 1
ATOM 516 C C . GLN A 1 74 ? -11.716 -6.207 20.717 1.00 77.62 74 GLN A C 1
ATOM 518 O O . GLN A 1 74 ? -12.294 -5.185 21.084 1.00 77.62 74 GLN A O 1
ATOM 523 N N . LYS A 1 75 ? -11.905 -7.378 21.341 1.00 77.69 75 LYS A N 1
ATOM 524 C CA . LYS A 1 75 ? -12.698 -7.554 22.576 1.00 77.69 75 LYS A CA 1
ATOM 525 C C . LYS A 1 75 ? -14.118 -6.970 22.518 1.00 77.69 75 LYS A C 1
ATOM 527 O O . LYS A 1 75 ? -14.582 -6.316 23.455 1.00 77.69 75 LYS A O 1
ATOM 532 N N . VAL A 1 76 ? -14.838 -7.257 21.437 1.00 81.00 76 VAL A N 1
ATOM 533 C CA . VAL A 1 76 ? -16.259 -6.908 21.328 1.00 81.00 76 VAL A CA 1
ATOM 534 C C . VAL A 1 76 ? -17.033 -7.565 22.476 1.00 81.00 76 VAL A C 1
ATOM 536 O O . VAL A 1 76 ? -17.135 -8.786 22.565 1.00 81.00 76 VAL A O 1
ATOM 539 N N . THR A 1 77 ? -17.571 -6.740 23.367 1.00 83.38 77 THR A N 1
ATOM 540 C CA . THR A 1 77 ? -18.377 -7.143 24.518 1.00 83.38 77 THR A CA 1
ATOM 541 C C . THR A 1 77 ? -19.788 -6.613 24.335 1.00 83.38 77 THR A C 1
ATOM 543 O O . THR A 1 77 ? -19.991 -5.412 24.170 1.00 83.38 77 THR A O 1
ATOM 546 N N . ALA A 1 78 ? -20.772 -7.503 24.406 1.00 85.56 78 ALA A N 1
ATOM 547 C CA . ALA A 1 78 ? -22.180 -7.138 24.428 1.00 85.56 78 ALA A CA 1
ATOM 548 C C . ALA A 1 78 ? -22.728 -7.318 25.847 1.00 85.56 78 ALA A C 1
ATOM 550 O O . ALA A 1 78 ? -22.576 -8.378 26.456 1.00 85.56 78 ALA A O 1
ATOM 551 N N . LYS A 1 79 ? -23.366 -6.280 26.383 1.00 86.69 79 LYS A N 1
ATOM 552 C CA . LYS A 1 79 ? -24.058 -6.298 27.672 1.00 86.69 79 LYS A CA 1
ATOM 553 C C . LYS A 1 79 ? -25.513 -5.925 27.468 1.00 86.69 79 LYS A C 1
ATOM 555 O O . LYS A 1 79 ? -25.822 -4.898 26.875 1.00 86.69 79 LYS A O 1
ATOM 560 N N . MET A 1 80 ? -26.406 -6.745 27.999 1.00 84.69 80 MET A N 1
ATOM 561 C CA . MET A 1 80 ? -27.831 -6.450 28.018 1.00 84.69 80 MET A CA 1
ATOM 562 C C . MET A 1 80 ? -28.170 -5.700 29.307 1.00 84.69 80 MET A C 1
ATOM 564 O O . MET A 1 80 ? -27.880 -6.169 30.406 1.00 84.69 80 MET A O 1
ATOM 568 N N . VAL A 1 81 ? -28.761 -4.520 29.169 1.00 86.38 81 VAL A N 1
ATOM 569 C CA . VAL A 1 81 ? -29.297 -3.709 30.260 1.00 86.38 81 VAL A CA 1
ATOM 570 C C . VAL A 1 81 ? -30.800 -3.962 30.315 1.00 86.38 81 VAL A C 1
ATOM 572 O O . VAL A 1 81 ? -31.597 -3.248 29.706 1.00 86.38 81 VAL A O 1
ATOM 575 N N . CYS A 1 82 ? -31.182 -5.007 31.053 1.00 84.00 82 CYS A N 1
ATOM 576 C CA . CYS A 1 82 ? -32.575 -5.450 31.182 1.00 84.00 82 CYS A CA 1
ATOM 577 C C . CYS A 1 82 ? -33.489 -4.401 31.835 1.00 84.00 82 CYS A C 1
ATOM 579 O O . CYS A 1 82 ? -34.701 -4.471 31.698 1.00 84.00 82 CYS A O 1
ATOM 581 N N . SER A 1 83 ? -32.921 -3.420 32.541 1.00 86.81 83 SER A N 1
ATOM 582 C CA . SER A 1 83 ? -33.664 -2.352 33.219 1.00 86.81 83 SER A CA 1
ATOM 583 C C . SER A 1 83 ? -34.409 -1.417 32.263 1.00 86.81 83 SER A C 1
ATOM 585 O O . SER A 1 83 ? -35.312 -0.710 32.693 1.00 86.81 83 SER A O 1
ATOM 587 N N . ASN A 1 84 ? -33.986 -1.357 30.999 1.00 91.12 84 ASN A N 1
ATOM 588 C CA . ASN A 1 84 ? -34.585 -0.501 29.975 1.00 91.12 84 ASN A CA 1
ATOM 589 C C . ASN A 1 84 ? -34.520 -1.162 28.588 1.00 91.12 84 ASN A C 1
ATOM 591 O O . ASN A 1 84 ? -34.298 -0.480 27.590 1.00 91.12 84 ASN A O 1
ATOM 595 N N . ASP A 1 85 ? -34.574 -2.500 28.545 1.00 87.19 85 ASP A N 1
ATOM 596 C CA . ASP A 1 85 ? -34.551 -3.306 27.312 1.00 87.19 85 ASP A CA 1
ATOM 597 C C . ASP A 1 85 ? -33.456 -2.901 26.299 1.00 87.19 85 ASP A C 1
ATOM 599 O O . ASP A 1 85 ? -33.626 -2.988 25.084 1.00 87.19 85 ASP A O 1
ATOM 603 N N . THR A 1 86 ? -32.307 -2.428 26.794 1.00 87.25 86 THR A N 1
ATOM 604 C CA . THR A 1 86 ? -31.252 -1.836 25.962 1.00 87.25 86 THR A CA 1
ATOM 605 C C . THR A 1 86 ? -30.059 -2.781 25.864 1.00 87.25 86 THR A C 1
ATOM 607 O O . THR A 1 86 ? -29.584 -3.294 26.872 1.00 87.25 86 THR A O 1
ATOM 610 N N . GLY A 1 87 ? -29.517 -2.990 24.664 1.00 87.81 87 GLY A N 1
ATOM 611 C CA . GLY A 1 87 ? -28.236 -3.674 24.465 1.00 87.81 87 GLY A CA 1
ATOM 612 C C . GLY A 1 87 ? -27.096 -2.671 24.292 1.00 87.81 87 GLY A C 1
ATOM 613 O O . GLY A 1 87 ? -27.158 -1.822 23.409 1.00 87.81 87 GLY A O 1
ATOM 614 N N . VAL A 1 88 ? -26.049 -2.767 25.109 1.00 88.44 88 VAL A N 1
ATOM 615 C CA . VAL A 1 88 ? -24.817 -1.979 24.978 1.00 88.44 88 VAL A CA 1
ATOM 616 C C . VAL A 1 88 ? -23.739 -2.864 24.375 1.00 88.44 88 VAL A C 1
ATOM 618 O O . VAL A 1 88 ? -23.421 -3.919 24.919 1.00 88.44 88 VAL A O 1
ATOM 621 N N . VAL A 1 89 ? -23.156 -2.425 23.265 1.00 88.19 89 VAL A N 1
ATOM 622 C CA . VAL A 1 89 ? -22.006 -3.085 22.644 1.00 88.19 89 VAL A CA 1
ATOM 623 C C . VAL A 1 89 ? -20.805 -2.162 22.795 1.00 88.19 89 VAL A C 1
ATOM 625 O O . VAL A 1 89 ? -20.875 -0.991 22.439 1.00 88.19 89 VAL A O 1
ATOM 628 N N . SER A 1 90 ? -19.720 -2.681 23.355 1.00 87.25 90 SER A N 1
ATOM 629 C CA . SER A 1 90 ? -18.465 -1.963 23.579 1.00 87.25 90 SER A CA 1
ATOM 630 C C . SER A 1 90 ? -17.312 -2.773 23.007 1.00 87.25 90 SER A C 1
ATOM 632 O O . SER A 1 90 ? -17.291 -3.992 23.169 1.00 87.25 90 SER A O 1
ATOM 634 N N . TRP A 1 91 ? -16.345 -2.118 22.383 1.00 85.12 91 TRP A N 1
ATOM 635 C CA . TRP A 1 91 ? -15.128 -2.743 21.873 1.00 85.12 91 TRP A CA 1
ATOM 636 C C . TRP A 1 91 ? -13.909 -1.905 22.260 1.00 85.12 91 TRP A C 1
ATOM 638 O O . TRP A 1 91 ? -14.050 -0.721 22.568 1.00 85.12 91 TRP A O 1
ATOM 648 N N . GLU A 1 92 ? -12.735 -2.531 22.279 1.00 73.62 92 GLU A N 1
ATOM 649 C CA . GLU A 1 92 ? -11.454 -1.830 22.377 1.00 73.62 92 GLU A CA 1
ATOM 650 C C . GLU A 1 92 ? -10.925 -1.583 20.955 1.00 73.62 92 GLU A C 1
ATOM 652 O O . GLU A 1 92 ? -10.975 -2.478 20.101 1.00 73.62 92 GLU A O 1
ATOM 657 N N . GLU A 1 93 ? -10.486 -0.349 20.702 1.00 60.59 93 GLU A N 1
ATOM 658 C CA . GLU A 1 93 ? -9.846 0.078 19.451 1.00 60.59 93 GLU A CA 1
ATOM 659 C C . GLU A 1 93 ? -8.332 -0.156 19.499 1.00 60.59 93 GLU A C 1
ATOM 661 O O . GLU A 1 93 ? -7.721 0.144 20.554 1.00 60.59 93 GLU A O 1
#

Secondary structure (DSSP, 8-state):
-EEE-PPPTT-SEEEEEEEETTS-EEEEEESSSEEE---PPTT-EEEEEEEEE-SS-EEEEPPPEEEE-PPPPEEEEEEEEGGGTEEEEEEE-

InterPro domains:
  IPR003961 Fibronectin type III [cd00063] (1-69)
  IPR013783 Immunoglobulin-like fold [G3DSA:2.60.40.10] (1-73)
  IPR036116 Fibronectin type III superfamily [SSF49265] (2-67)

pLDDT: mean 86.86, std 5.33, range [60.59, 93.38]

Solvent-accessible surface area (backbone atoms only — not comparable to full-atom values): 5607 Å² total; per-residue (Å²): 91,78,49,74,59,82,84,61,92,81,50,62,31,32,40,38,37,38,40,32,71,84,80,51,69,50,77,47,78,40,68,56,55,56,51,75,48,84,84,70,66,58,72,31,47,28,39,32,32,40,29,40,26,41,101,86,52,67,54,73,69,45,80,70,45,76,45,74,35,78,58,79,69,42,76,74,42,78,45,77,41,77,92,73,80,39,77,48,75,48,63,48,129

Sequence (93 aa):
VAVSWEPSKGALSYTAVAQGSGGYASVCNNSDTACLFSDLLCGLNYSITVTASDDRCSSAESSAVKISTPCVPQKVTAKMVCSNDTGVVSWEE

Radius of gyration: 20.01 Å; Cα contacts (8 Å, |Δi|>4): 174; chains: 1; bounding box: 49×18×57 Å